Protein AF-A0A7R9B9V5-F1 (afdb_monomer)

Sequence (74 aa):
MFGQLCRFHIYRYKIQRHPEKEVFDVLKATNPDFHQKLVMVPGDISLPKLGLSPSDYEMLTQQVNIILHLAATV

Mean predicted aligned error: 9.04 Å

InterPro domains:
  IPR013120 Fatty acyl-CoA reductase-like, NAD-binding domain [PF07993] (18-74)

pLDDT: mean 72.28, std 18.97, range [28.08, 94.44]

Structure (mmCIF, N/CA/C/O backbone):
data_AF-A0A7R9B9V5-F1
#
_entry.id   AF-A0A7R9B9V5-F1
#
loop_
_atom_site.group_PDB
_atom_site.id
_atom_site.type_symbol
_atom_site.label_atom_id
_atom_site.label_alt_id
_atom_site.label_comp_id
_atom_site.label_asym_id
_atom_site.label_entity_id
_atom_site.label_seq_id
_atom_site.pdbx_PDB_ins_code
_atom_site.Cartn_x
_atom_site.Cartn_y
_atom_site.Cartn_z
_atom_site.occupancy
_atom_site.B_iso_or_equiv
_atom_site.auth_seq_id
_atom_site.auth_comp_id
_atom_site.auth_asym_id
_atom_site.auth_atom_id
_atom_site.pdbx_PDB_model_num
ATOM 1 N N . MET A 1 1 ? -13.377 10.110 -22.649 1.00 30.97 1 MET A N 1
ATOM 2 C CA . MET A 1 1 ? -12.143 9.303 -22.768 1.00 30.97 1 MET A CA 1
ATOM 3 C C . MET A 1 1 ? -11.836 8.793 -21.368 1.00 30.97 1 MET A C 1
ATOM 5 O O . MET A 1 1 ? -11.597 9.610 -20.491 1.00 30.97 1 MET A O 1
ATOM 9 N N . PHE A 1 2 ? -12.056 7.501 -21.114 1.00 30.31 2 PHE A N 1
ATOM 10 C CA . PHE A 1 2 ? -12.081 6.924 -19.766 1.00 30.31 2 PHE A CA 1
ATOM 11 C C . PHE A 1 2 ? -10.737 7.126 -19.054 1.00 30.31 2 PHE A C 1
ATOM 13 O O . PHE A 1 2 ? -9.710 6.625 -19.504 1.00 30.31 2 PHE A O 1
ATOM 20 N N . GLY A 1 3 ? -10.758 7.892 -17.961 1.00 29.69 3 GLY A N 1
ATOM 21 C CA . GLY A 1 3 ? -9.598 8.135 -17.115 1.00 29.69 3 GLY A CA 1
ATOM 22 C C . GLY A 1 3 ? -9.144 6.837 -16.460 1.00 29.69 3 GLY A C 1
ATOM 23 O O . GLY A 1 3 ? -9.844 6.278 -15.618 1.00 29.69 3 GLY A O 1
ATOM 24 N N . GLN A 1 4 ? -7.969 6.355 -16.856 1.00 35.38 4 GLN A N 1
ATOM 25 C CA . GLN A 1 4 ? -7.280 5.273 -16.168 1.00 35.38 4 GLN A CA 1
ATOM 26 C C . GLN A 1 4 ? -6.862 5.751 -14.787 1.00 35.38 4 GLN A C 1
ATOM 28 O O . GLN A 1 4 ? -5.916 6.525 -14.630 1.00 35.38 4 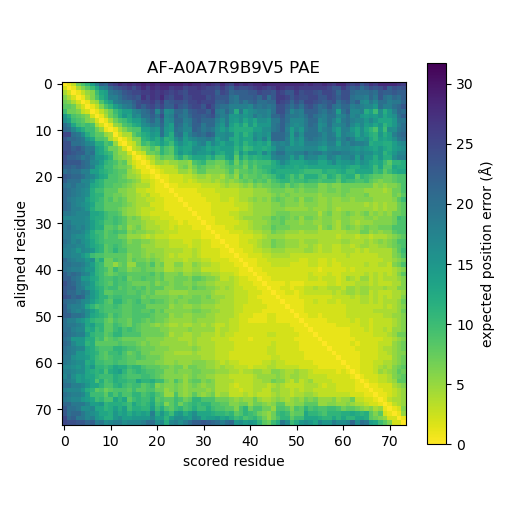GLN A O 1
ATOM 33 N N . LEU A 1 5 ? -7.545 5.235 -13.777 1.00 32.56 5 LEU A N 1
ATOM 34 C CA . LEU A 1 5 ? -7.112 5.379 -12.406 1.00 32.56 5 LEU A CA 1
ATOM 35 C C . LEU A 1 5 ? -7.205 4.029 -11.701 1.00 32.56 5 LEU A C 1
ATOM 37 O O . LEU A 1 5 ? -7.982 3.820 -10.778 1.00 32.56 5 LEU A O 1
ATOM 41 N N . CYS A 1 6 ? -6.369 3.094 -12.158 1.00 28.08 6 CYS A N 1
ATOM 42 C CA . CYS A 1 6 ? -6.010 1.927 -11.362 1.00 28.08 6 CYS A CA 1
ATOM 43 C C . CYS A 1 6 ? -5.161 2.414 -10.181 1.00 28.08 6 CYS A C 1
ATOM 45 O O . CYS A 1 6 ? -3.939 2.532 -10.269 1.00 28.08 6 CYS A O 1
ATOM 47 N N . ARG A 1 7 ? -5.832 2.770 -9.084 1.00 36.56 7 ARG A N 1
ATOM 48 C CA . ARG A 1 7 ? -5.216 3.040 -7.785 1.00 36.56 7 ARG A CA 1
ATOM 49 C C . ARG A 1 7 ? -4.861 1.693 -7.143 1.00 36.56 7 ARG A C 1
ATOM 51 O O . ARG A 1 7 ? -5.670 1.103 -6.434 1.00 36.56 7 ARG A O 1
ATOM 58 N N . PHE A 1 8 ? -3.665 1.188 -7.431 1.00 38.84 8 PHE A N 1
ATOM 59 C CA . PHE A 1 8 ? -3.126 -0.015 -6.793 1.00 38.84 8 PHE A CA 1
ATOM 60 C C . PHE A 1 8 ? -2.931 0.233 -5.293 1.00 38.84 8 PHE A C 1
ATOM 62 O O . PHE A 1 8 ? -2.304 1.217 -4.909 1.00 38.84 8 PHE A O 1
ATOM 69 N N . HIS A 1 9 ? -3.473 -0.647 -4.453 1.00 46.47 9 HIS A N 1
ATOM 70 C CA . HIS A 1 9 ? -3.391 -0.537 -3.000 1.00 46.47 9 HIS A CA 1
ATOM 71 C C . HIS A 1 9 ? -2.705 -1.763 -2.392 1.00 46.47 9 HIS A C 1
ATOM 73 O O . HIS A 1 9 ? -2.989 -2.896 -2.770 1.00 46.47 9 HIS A O 1
ATOM 79 N N . ILE A 1 10 ? -1.846 -1.474 -1.406 1.00 48.19 10 ILE A N 1
ATOM 80 C CA . ILE A 1 10 ? -1.071 -2.380 -0.541 1.00 48.19 10 ILE A CA 1
ATOM 81 C C . ILE A 1 10 ? 0.170 -3.006 -1.196 1.00 48.19 10 ILE A C 1
ATOM 83 O O . ILE A 1 10 ? 0.178 -4.182 -1.520 1.00 48.19 10 ILE A O 1
ATOM 87 N N . TYR A 1 11 ? 1.268 -2.243 -1.258 1.00 45.91 11 TYR A N 1
ATOM 88 C CA . TYR A 1 11 ? 2.642 -2.777 -1.288 1.00 45.91 11 TYR A CA 1
ATOM 89 C C . TYR A 1 11 ? 3.623 -1.752 -0.716 1.00 45.91 11 TYR A C 1
ATOM 91 O O . TYR A 1 11 ? 4.336 -1.074 -1.450 1.00 45.91 11 TYR A O 1
ATOM 99 N N . ARG A 1 12 ? 3.624 -1.563 0.609 1.00 46.50 12 ARG A N 1
ATOM 100 C CA . ARG A 1 12 ? 4.312 -0.403 1.192 1.00 46.50 12 ARG A CA 1
ATOM 101 C C . ARG A 1 12 ? 5.721 -0.666 1.725 1.00 46.50 12 ARG A C 1
ATOM 103 O O . ARG A 1 12 ? 6.614 0.123 1.453 1.00 46.50 12 ARG A O 1
ATOM 110 N N . TYR A 1 13 ? 5.980 -1.742 2.467 1.00 41.12 13 TYR A N 1
ATOM 111 C CA . TYR A 1 13 ? 7.205 -1.731 3.283 1.00 41.12 13 TYR A CA 1
ATOM 112 C C . TYR A 1 13 ? 8.512 -2.043 2.524 1.00 41.12 13 TYR A C 1
ATOM 114 O O . TYR A 1 13 ? 9.571 -1.555 2.911 1.00 41.12 13 TYR A O 1
ATOM 122 N N . LYS A 1 14 ? 8.474 -2.824 1.432 1.00 46.38 14 LYS A N 1
ATOM 123 C CA . LYS A 1 14 ? 9.705 -3.233 0.719 1.00 46.38 14 LYS A CA 1
ATOM 124 C C . LYS A 1 14 ? 10.124 -2.319 -0.440 1.00 46.38 14 LYS A C 1
ATOM 126 O O . LYS A 1 14 ? 11.322 -2.229 -0.686 1.00 46.38 14 LYS A O 1
ATOM 131 N N . ILE A 1 15 ? 9.191 -1.648 -1.125 1.00 54.97 15 ILE A N 1
ATOM 132 C CA . ILE A 1 15 ? 9.497 -0.905 -2.366 1.00 54.97 15 ILE A CA 1
ATOM 133 C C . ILE A 1 15 ? 10.376 0.318 -2.088 1.00 54.97 15 ILE A C 1
ATOM 135 O O . ILE A 1 15 ? 11.405 0.494 -2.723 1.00 54.97 15 ILE A O 1
ATOM 139 N N . GLN A 1 16 ? 10.010 1.147 -1.108 1.00 52.16 16 GLN A N 1
ATOM 140 C CA . GLN A 1 16 ? 10.728 2.399 -0.841 1.00 52.16 16 GLN A CA 1
ATOM 141 C C . GLN A 1 16 ? 12.061 2.218 -0.119 1.00 52.16 16 GLN A C 1
ATOM 143 O O . GLN A 1 16 ? 12.921 3.086 -0.207 1.00 52.16 16 GLN A O 1
ATOM 148 N N . ARG A 1 17 ? 12.240 1.102 0.596 1.00 59.50 17 ARG A N 1
ATOM 149 C CA . ARG A 1 17 ? 13.511 0.821 1.266 1.00 59.50 17 ARG A CA 1
ATOM 150 C C . ARG A 1 17 ? 14.606 0.491 0.254 1.00 59.50 17 ARG A C 1
ATOM 152 O O . ARG A 1 17 ? 15.765 0.744 0.547 1.00 59.50 17 ARG A O 1
ATOM 159 N N . HIS A 1 18 ? 14.210 -0.070 -0.895 1.00 65.25 18 HIS A N 1
ATOM 160 C CA . HIS A 1 18 ? 15.118 -0.522 -1.939 1.00 65.25 18 HIS A CA 1
ATOM 161 C C . HIS A 1 18 ? 14.478 -0.461 -3.347 1.00 65.25 18 HIS A C 1
ATOM 163 O O . HIS A 1 18 ? 14.190 -1.512 -3.938 1.00 65.25 18 HIS A O 1
ATOM 169 N N . PRO A 1 19 ? 14.202 0.736 -3.898 1.00 64.81 19 PRO A N 1
ATOM 170 C CA . PRO A 1 19 ? 13.662 0.884 -5.256 1.00 64.81 19 PRO A CA 1
ATOM 171 C C . PRO A 1 19 ? 14.613 0.346 -6.340 1.00 64.81 19 PRO A C 1
ATOM 173 O O . PRO A 1 19 ? 14.194 0.042 -7.457 1.00 64.81 19 PRO A O 1
ATOM 176 N N . GLU A 1 20 ? 15.892 0.182 -6.006 1.00 72.38 20 GLU A N 1
ATOM 177 C CA . GLU A 1 20 ? 16.921 -0.425 -6.842 1.00 72.38 20 GLU A CA 1
ATOM 178 C C . GLU A 1 20 ? 16.718 -1.925 -7.079 1.00 72.38 20 GLU A C 1
ATOM 18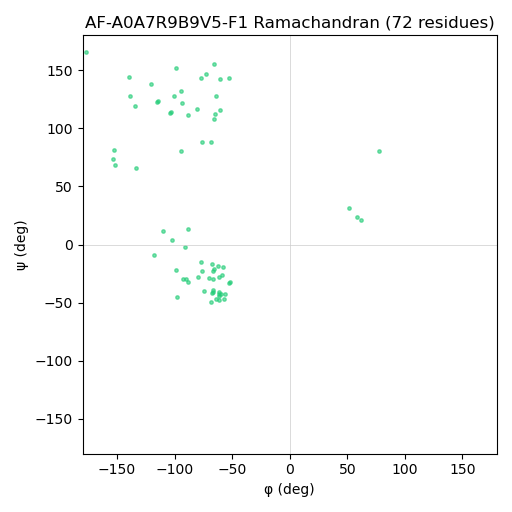0 O O . GLU A 1 20 ? 17.293 -2.448 -8.029 1.00 72.38 20 GLU A O 1
ATOM 185 N N . LYS A 1 21 ? 15.893 -2.623 -6.283 1.00 78.50 21 LYS A N 1
ATOM 186 C CA . LYS A 1 21 ? 15.742 -4.078 -6.429 1.00 78.50 21 LYS A CA 1
ATOM 187 C C . LYS A 1 21 ? 15.213 -4.478 -7.801 1.00 78.50 21 LY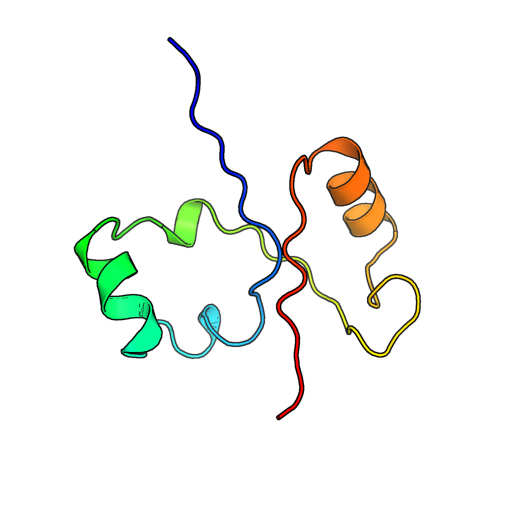S A C 1
ATOM 189 O O . LYS A 1 21 ? 14.281 -3.871 -8.329 1.00 78.50 21 LYS A O 1
ATOM 194 N N . GLU A 1 22 ? 15.755 -5.588 -8.290 1.00 85.06 22 GLU A N 1
ATOM 195 C CA . GLU A 1 22 ? 15.448 -6.179 -9.597 1.00 85.06 22 GLU A CA 1
ATOM 196 C C . GLU A 1 22 ? 13.965 -6.541 -9.759 1.00 85.06 22 GLU A C 1
ATOM 198 O O . GLU A 1 22 ? 13.406 -6.488 -10.850 1.00 85.06 22 GLU A O 1
ATOM 203 N N . VAL A 1 23 ? 13.268 -6.813 -8.649 1.00 81.38 23 VAL A N 1
ATOM 204 C CA . VAL A 1 23 ? 11.817 -7.075 -8.645 1.00 81.38 23 VAL A CA 1
ATOM 205 C C . VAL A 1 23 ? 10.993 -5.918 -9.238 1.00 81.38 23 VAL A C 1
ATOM 207 O O . VAL A 1 23 ? 9.850 -6.124 -9.642 1.00 81.38 23 VAL A O 1
ATOM 210 N N . PHE A 1 24 ? 11.560 -4.709 -9.323 1.00 85.19 24 PHE A N 1
ATOM 211 C CA . PHE A 1 24 ? 10.922 -3.545 -9.940 1.00 85.19 24 PHE A CA 1
ATOM 212 C C . PHE A 1 24 ? 11.445 -3.225 -11.345 1.00 85.19 24 PHE A C 1
ATOM 214 O O . PHE A 1 24 ? 11.013 -2.226 -11.911 1.00 85.19 24 PHE A O 1
ATOM 221 N N . ASP A 1 25 ? 12.342 -4.016 -11.938 1.00 89.12 25 ASP A N 1
ATOM 222 C CA . ASP A 1 25 ? 12.979 -3.688 -13.226 1.00 89.12 25 ASP A CA 1
ATOM 223 C C . ASP A 1 25 ? 11.975 -3.514 -14.359 1.00 89.12 25 ASP A C 1
ATOM 225 O O . ASP A 1 25 ? 12.046 -2.537 -15.104 1.00 89.12 25 ASP A O 1
ATOM 229 N N . VAL A 1 26 ? 10.973 -4.391 -14.434 1.00 89.62 26 VAL A N 1
ATOM 230 C CA . VAL A 1 26 ? 9.897 -4.271 -15.426 1.00 89.62 26 VAL A CA 1
ATOM 231 C C . VAL A 1 26 ? 9.124 -2.965 -15.232 1.00 89.62 26 VAL A C 1
ATOM 233 O O . VAL A 1 26 ? 8.838 -2.273 -16.206 1.00 89.62 26 VAL A O 1
ATOM 236 N N . LEU A 1 27 ? 8.821 -2.580 -13.989 1.00 85.88 27 LEU A N 1
ATOM 237 C CA . LEU A 1 27 ? 8.126 -1.321 -13.699 1.00 85.88 27 LEU A CA 1
ATOM 238 C C . LEU A 1 27 ? 9.002 -0.107 -14.024 1.00 85.88 27 LEU A C 1
ATOM 240 O O . LEU A 1 27 ? 8.513 0.827 -14.650 1.00 85.88 27 LEU A O 1
ATOM 244 N N . LYS A 1 28 ? 10.295 -0.145 -13.683 1.00 86.75 28 LYS A N 1
ATOM 245 C CA . LYS A 1 28 ? 11.266 0.910 -14.013 1.00 86.75 28 LYS A CA 1
ATOM 246 C C . LYS A 1 28 ? 11.411 1.091 -15.527 1.00 86.75 28 LYS A C 1
ATOM 248 O O . LYS A 1 28 ? 11.474 2.224 -15.987 1.00 86.75 28 LYS A O 1
ATOM 253 N N . ALA A 1 29 ? 11.429 -0.001 -16.292 1.00 92.56 29 ALA A N 1
ATOM 254 C CA . ALA A 1 29 ? 11.554 0.036 -17.748 1.00 92.56 29 ALA A CA 1
ATOM 255 C C . ALA A 1 29 ? 10.264 0.481 -18.455 1.00 92.56 29 ALA A C 1
ATOM 257 O O . ALA A 1 29 ? 10.321 1.214 -19.438 1.00 92.56 29 ALA A O 1
ATOM 258 N N . THR A 1 30 ? 9.100 0.034 -17.977 1.00 94.44 30 THR A N 1
ATOM 259 C CA . THR A 1 30 ? 7.812 0.282 -18.653 1.00 94.44 30 THR A CA 1
ATOM 260 C C . THR A 1 30 ? 7.127 1.570 -18.207 1.00 94.44 30 THR A C 1
ATOM 262 O O . THR A 1 30 ? 6.399 2.175 -18.990 1.00 94.44 30 THR A O 1
ATOM 265 N N . ASN A 1 31 ? 7.341 2.002 -16.964 1.00 88.19 31 ASN A N 1
ATOM 266 C CA . ASN A 1 31 ? 6.760 3.219 -16.409 1.00 88.19 31 ASN A CA 1
ATOM 267 C C . ASN A 1 31 ? 7.660 3.799 -15.298 1.00 88.19 31 ASN A C 1
ATOM 269 O O . ASN A 1 31 ? 7.369 3.590 -14.121 1.00 88.19 31 ASN A O 1
ATOM 273 N N . PRO A 1 32 ? 8.721 4.552 -15.637 1.00 87.12 32 PRO A N 1
ATOM 274 C CA . PRO A 1 32 ? 9.676 5.093 -14.661 1.00 87.12 32 PRO A CA 1
ATOM 275 C C . PRO A 1 32 ? 9.029 5.893 -13.511 1.00 87.12 32 PRO A C 1
ATOM 277 O O . PRO A 1 32 ? 9.463 5.815 -12.359 1.00 87.12 32 PRO A O 1
ATOM 280 N N . ASP A 1 33 ? 7.925 6.590 -13.794 1.00 84.38 33 ASP A N 1
ATOM 281 C CA . ASP A 1 33 ? 7.194 7.427 -12.835 1.00 84.38 33 ASP A CA 1
ATOM 282 C C . ASP A 1 33 ? 6.114 6.673 -12.041 1.00 84.38 33 ASP A C 1
ATOM 284 O O . ASP A 1 33 ? 5.276 7.285 -11.373 1.00 84.38 33 ASP A O 1
ATOM 288 N N . PHE A 1 34 ? 6.106 5.333 -12.068 1.00 82.81 34 PHE A N 1
ATOM 289 C CA . PHE A 1 34 ? 5.097 4.517 -11.373 1.00 82.81 34 PHE A CA 1
ATOM 290 C C . PHE A 1 34 ? 4.941 4.873 -9.889 1.00 82.81 34 PHE A C 1
ATOM 292 O O . PHE A 1 34 ? 3.838 4.804 -9.345 1.00 82.81 34 PHE A O 1
ATOM 299 N N . HIS A 1 35 ? 6.033 5.296 -9.252 1.00 76.81 35 HIS A N 1
ATOM 300 C CA . HIS A 1 35 ? 6.082 5.685 -7.851 1.00 76.81 35 HIS A CA 1
ATOM 301 C C . HIS A 1 35 ? 5.177 6.884 -7.521 1.00 76.81 35 HIS A C 1
ATOM 303 O O . HIS A 1 35 ? 4.662 6.954 -6.409 1.00 76.81 35 HIS A O 1
ATOM 309 N N . GLN A 1 36 ? 4.906 7.781 -8.476 1.00 81.00 36 GLN A N 1
ATOM 310 C CA . GLN A 1 36 ? 4.020 8.937 -8.271 1.00 81.00 36 GLN A CA 1
ATOM 311 C C . GLN A 1 36 ? 2.558 8.531 -8.044 1.00 81.00 36 GLN A C 1
ATOM 313 O O . GLN A 1 36 ? 1.779 9.280 -7.459 1.00 81.00 36 GLN A O 1
ATOM 318 N N . LYS A 1 37 ? 2.171 7.335 -8.502 1.00 80.19 37 LYS A N 1
ATOM 319 C CA . LYS A 1 37 ? 0.818 6.788 -8.321 1.00 80.19 37 LYS A CA 1
ATOM 320 C C . LYS A 1 37 ? 0.684 5.951 -7.048 1.00 80.19 37 LYS A C 1
ATOM 322 O O . LYS A 1 37 ? -0.407 5.459 -6.764 1.00 80.19 37 LYS A O 1
ATOM 327 N N . LEU A 1 38 ? 1.770 5.768 -6.29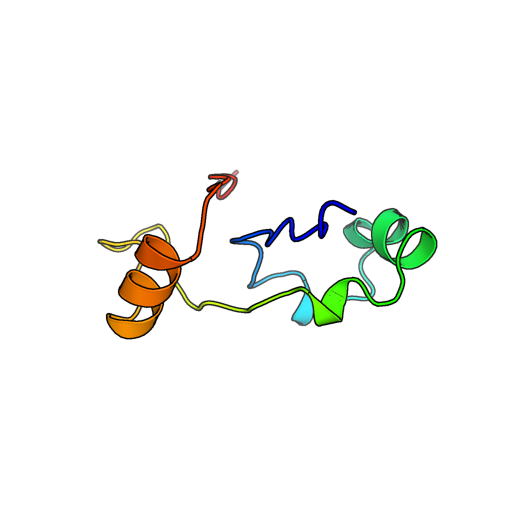5 1.00 77.50 38 LEU A N 1
ATOM 328 C CA . LEU A 1 38 ? 1.769 4.971 -5.077 1.00 77.50 38 LEU A CA 1
ATOM 329 C C . LEU A 1 38 ? 1.387 5.844 -3.886 1.00 77.50 38 LEU A C 1
ATOM 331 O O . LEU A 1 38 ? 2.157 6.695 -3.445 1.00 77.50 38 LEU A O 1
ATOM 335 N N . VAL A 1 39 ? 0.208 5.576 -3.328 1.00 78.69 39 VAL A N 1
ATOM 336 C CA . VAL A 1 39 ? -0.155 6.080 -2.006 1.00 78.69 39 VAL A CA 1
ATOM 337 C C . VAL A 1 39 ? 0.179 5.023 -0.977 1.00 78.69 39 VAL A C 1
ATOM 339 O O . VAL A 1 39 ? -0.089 3.828 -1.092 1.00 78.69 39 VAL A O 1
ATOM 342 N N . MET A 1 40 ? 0.835 5.516 0.043 1.00 76.56 40 MET A N 1
ATOM 343 C CA . MET A 1 40 ? 1.497 4.755 1.052 1.00 76.56 40 MET A CA 1
ATOM 344 C C . MET A 1 40 ? 0.595 4.803 2.291 1.00 76.56 40 MET A C 1
ATOM 346 O O . MET A 1 40 ? 0.450 5.858 2.898 1.00 76.56 40 MET A O 1
ATOM 350 N N . VAL A 1 41 ? 0.033 3.657 2.696 1.00 81.25 41 VAL A N 1
ATOM 351 C CA . VAL A 1 41 ? -0.767 3.487 3.925 1.00 81.25 41 VAL A CA 1
ATOM 352 C C . VAL A 1 41 ? -0.059 2.539 4.916 1.00 81.25 41 VAL A C 1
ATOM 354 O O . VAL A 1 41 ? 0.328 1.441 4.507 1.00 81.25 41 VAL A O 1
ATOM 357 N N . PRO A 1 42 ? 0.235 2.963 6.161 1.00 79.25 42 PRO A N 1
ATOM 358 C CA . PRO A 1 42 ? 0.881 2.110 7.158 1.00 79.25 42 PRO A CA 1
ATOM 359 C C . PRO A 1 42 ? -0.130 1.119 7.759 1.00 79.25 42 PRO A C 1
ATOM 361 O O . PRO A 1 42 ? -1.287 1.468 7.959 1.00 79.25 42 PRO A O 1
ATOM 364 N N . GLY A 1 43 ? 0.306 -0.107 8.052 1.00 79.31 43 GLY A N 1
ATOM 365 C CA . GLY A 1 43 ? -0.553 -1.138 8.634 1.00 79.31 43 GLY A CA 1
ATOM 366 C C . GLY A 1 43 ? 0.198 -2.433 8.934 1.00 79.31 43 GLY A C 1
ATOM 367 O O . GLY A 1 43 ? 1.317 -2.639 8.457 1.00 79.31 43 GLY A O 1
ATOM 368 N N . ASP A 1 44 ? -0.437 -3.296 9.717 1.00 78.38 44 ASP A N 1
ATOM 369 C CA . ASP A 1 44 ? 0.038 -4.617 10.115 1.00 78.38 44 ASP A CA 1
ATOM 370 C C . ASP A 1 44 ? -1.100 -5.632 9.953 1.00 78.38 44 ASP A C 1
ATOM 372 O O . ASP A 1 44 ? -2.154 -5.522 10.580 1.00 78.38 44 ASP A O 1
ATOM 376 N N . ILE A 1 45 ? -0.877 -6.634 9.104 1.00 79.19 45 ILE A N 1
ATOM 377 C CA . ILE A 1 45 ? -1.873 -7.665 8.790 1.00 79.19 45 ILE A CA 1
ATOM 378 C C . ILE A 1 45 ? -2.217 -8.555 9.990 1.00 79.19 45 ILE A C 1
ATOM 380 O O . ILE A 1 45 ? -3.266 -9.192 9.979 1.00 79.19 45 ILE A O 1
ATOM 384 N N . SER A 1 46 ? -1.348 -8.616 11.002 1.00 80.25 46 SER A N 1
ATOM 385 C CA . SER A 1 46 ? -1.578 -9.3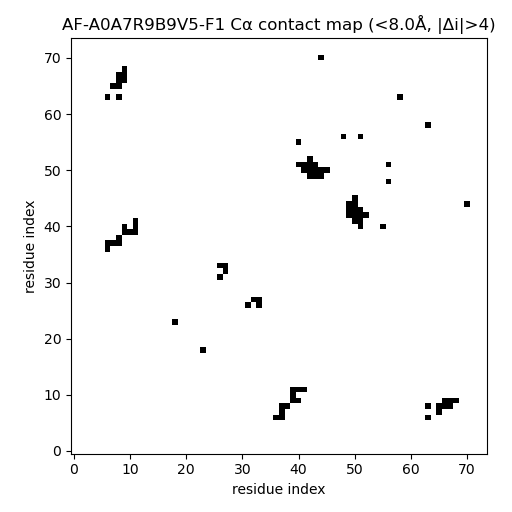92 12.224 1.00 80.25 46 SER A CA 1
ATOM 386 C C . SER A 1 46 ? -2.550 -8.705 13.187 1.00 80.25 46 SER A C 1
ATOM 388 O O . SER A 1 46 ? -3.067 -9.344 14.103 1.00 80.25 46 SER A O 1
ATOM 390 N N . LEU A 1 47 ? -2.826 -7.413 12.977 1.00 80.12 47 LEU A N 1
ATOM 391 C CA . LEU A 1 47 ? -3.689 -6.614 13.836 1.00 80.12 47 LEU A CA 1
ATOM 392 C C . LEU A 1 47 ? -5.115 -6.497 13.274 1.00 80.12 47 LEU A C 1
ATOM 394 O O . LEU A 1 47 ? -5.323 -6.494 12.054 1.00 80.12 47 LEU A O 1
ATOM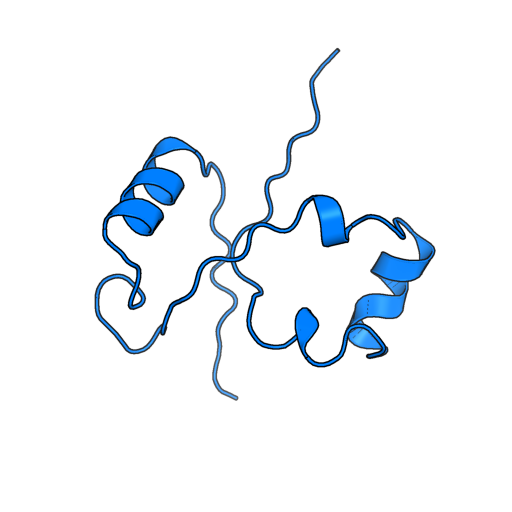 398 N N . PRO A 1 48 ? -6.126 -6.317 14.147 1.00 84.94 48 PRO A N 1
ATOM 399 C CA . PRO A 1 48 ? -7.480 -5.994 13.717 1.00 84.94 48 PRO A CA 1
ATOM 400 C C . PRO A 1 48 ? -7.500 -4.785 12.779 1.00 84.94 48 PRO A C 1
ATOM 402 O O . PRO A 1 48 ? -6.741 -3.831 12.955 1.00 84.94 48 PRO A O 1
ATOM 405 N N . LYS A 1 49 ? -8.384 -4.823 11.775 1.00 84.50 49 LYS A N 1
ATOM 406 C CA . LYS A 1 49 ? -8.484 -3.788 10.729 1.00 84.50 49 LYS A CA 1
ATOM 407 C C . LYS A 1 49 ? -7.139 -3.482 10.050 1.00 84.50 49 LYS A C 1
ATOM 409 O O . LYS A 1 49 ? -6.910 -2.350 9.633 1.00 84.50 49 LYS A O 1
ATOM 414 N N . LEU A 1 50 ? -6.261 -4.483 9.938 1.00 83.69 50 LEU A N 1
ATOM 415 C CA . LEU A 1 50 ? -4.935 -4.370 9.324 1.00 83.69 50 LEU A CA 1
ATOM 416 C C . LEU A 1 50 ? -4.036 -3.317 10.001 1.00 83.69 50 LEU A C 1
ATOM 418 O O . LEU A 1 50 ? -3.149 -2.764 9.354 1.00 83.69 50 LEU A O 1
ATOM 422 N N . GLY A 1 51 ? -4.292 -2.977 11.270 1.00 84.31 51 GLY A N 1
ATOM 423 C CA . GLY A 1 51 ? -3.547 -1.936 11.988 1.00 84.31 51 GLY A CA 1
ATOM 424 C C . GLY A 1 51 ? -3.670 -0.536 11.372 1.00 84.31 51 GLY A C 1
ATOM 425 O O . GLY A 1 51 ? -2.802 0.305 11.596 1.00 84.31 51 GLY A O 1
ATOM 426 N N . LEU A 1 52 ? -4.710 -0.294 10.568 1.00 87.44 52 LEU A N 1
ATOM 427 C CA . LEU A 1 52 ? -4.936 0.978 9.886 1.00 87.44 52 LEU A CA 1
ATOM 428 C C . LEU A 1 52 ? -5.388 2.065 10.862 1.00 87.44 52 LEU A C 1
ATOM 430 O O . LEU A 1 52 ? -6.148 1.806 11.800 1.00 87.44 52 LEU A O 1
ATOM 434 N N . SER A 1 53 ? -4.985 3.307 10.587 1.00 89.44 53 SER A N 1
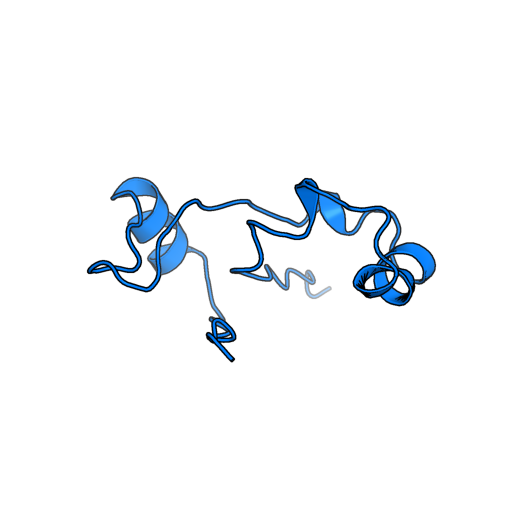ATOM 435 C CA . SER A 1 53 ? -5.581 4.462 11.255 1.00 89.44 53 SER A CA 1
ATOM 436 C C . SER A 1 53 ? -7.059 4.616 10.850 1.00 89.44 53 SER A C 1
ATOM 438 O O . SER A 1 53 ? -7.445 4.178 9.761 1.00 89.44 53 SER A O 1
ATOM 440 N N . PRO A 1 54 ? -7.906 5.258 11.677 1.00 93.75 54 PRO A N 1
ATOM 441 C CA 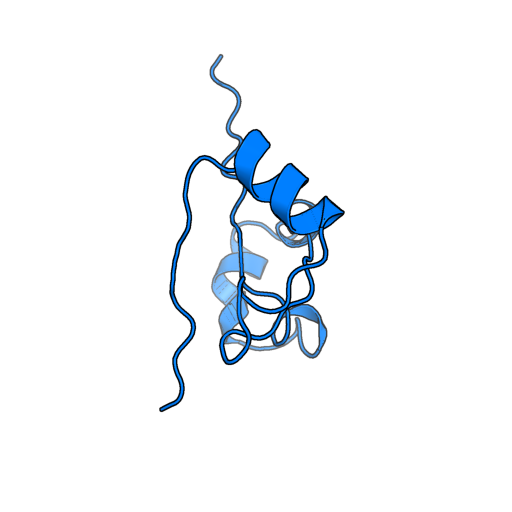. PRO A 1 54 ? -9.300 5.511 11.311 1.00 93.75 54 PRO A CA 1
ATOM 442 C C . PRO A 1 54 ? -9.448 6.278 9.988 1.00 93.75 54 PRO A C 1
ATOM 444 O O . PRO A 1 54 ? -10.253 5.889 9.148 1.00 93.75 54 PRO A O 1
ATOM 447 N N . SER A 1 55 ? -8.618 7.300 9.760 1.00 92.31 55 SER A N 1
ATOM 448 C CA . SER A 1 55 ? -8.636 8.094 8.525 1.00 92.31 55 SER A CA 1
ATOM 449 C C . SER A 1 55 ? -8.212 7.292 7.297 1.00 92.31 55 SER A C 1
ATOM 451 O O . SER A 1 55 ? -8.811 7.435 6.234 1.00 92.31 55 SER A O 1
ATOM 453 N N . ASP A 1 56 ? -7.208 6.420 7.432 1.00 88.50 56 ASP A N 1
ATOM 454 C CA . ASP A 1 56 ? -6.795 5.547 6.331 1.00 88.50 56 ASP A CA 1
ATOM 455 C C . ASP A 1 56 ? -7.892 4.530 6.012 1.00 88.50 56 ASP A C 1
ATOM 457 O O . ASP A 1 56 ? -8.186 4.271 4.849 1.00 88.50 56 ASP A O 1
ATOM 461 N N . TYR A 1 57 ? -8.535 3.978 7.041 1.00 89.31 57 TYR A N 1
ATOM 462 C CA . TYR A 1 57 ? -9.650 3.053 6.878 1.00 89.31 57 TYR A CA 1
ATOM 463 C C . TYR A 1 57 ? -10.834 3.710 6.145 1.00 89.31 57 TYR A C 1
ATOM 465 O O . TYR A 1 57 ? -11.393 3.126 5.214 1.00 89.31 57 TYR A O 1
ATOM 473 N N . GLU A 1 58 ? -11.191 4.943 6.504 1.00 92.94 58 GLU A N 1
ATOM 474 C CA . GLU A 1 58 ? -12.227 5.723 5.814 1.00 92.94 58 GLU A CA 1
ATOM 475 C C . GLU A 1 58 ? -11.844 6.042 4.364 1.00 92.94 58 GLU A C 1
ATOM 477 O O . GLU A 1 58 ? -12.628 5.788 3.449 1.00 92.94 58 GLU A O 1
ATOM 482 N N . MET A 1 59 ? -10.619 6.516 4.124 1.00 89.31 59 MET A N 1
ATOM 483 C CA . MET A 1 59 ? -10.122 6.780 2.771 1.00 89.31 59 MET A CA 1
ATOM 484 C C . MET A 1 59 ? -10.192 5.518 1.900 1.00 89.31 59 MET A C 1
ATOM 486 O O . MET A 1 59 ? -10.698 5.562 0.776 1.00 89.31 59 MET A O 1
ATOM 490 N N . LEU A 1 60 ? -9.726 4.378 2.420 1.00 86.69 60 LEU A N 1
ATOM 491 C CA . LEU A 1 60 ? -9.743 3.107 1.699 1.00 86.69 60 LEU A CA 1
ATOM 492 C C . LEU A 1 60 ? -11.172 2.677 1.364 1.00 86.69 60 LEU A C 1
ATOM 494 O O . LEU A 1 60 ? -11.460 2.338 0.221 1.00 86.69 60 LEU A O 1
ATOM 498 N N . THR A 1 61 ? -12.079 2.722 2.337 1.00 86.81 61 THR A N 1
ATOM 499 C CA . THR A 1 61 ? -13.471 2.285 2.139 1.00 86.81 61 THR A CA 1
ATOM 500 C C . THR A 1 61 ? -14.252 3.171 1.170 1.00 86.81 61 THR A C 1
ATOM 502 O O . THR A 1 61 ? -15.136 2.672 0.478 1.00 86.81 61 THR A O 1
ATOM 505 N N . GLN A 1 62 ? -13.921 4.460 1.074 1.00 90.19 62 GLN A N 1
ATOM 506 C CA . GLN A 1 62 ? -14.608 5.397 0.180 1.00 90.19 62 GLN A CA 1
ATOM 507 C C . GLN A 1 62 ? -14.016 5.449 -1.232 1.00 90.19 62 GLN A C 1
ATOM 509 O O . GLN A 1 62 ? -14.737 5.732 -2.189 1.00 90.19 62 GLN A O 1
ATOM 514 N N . GLN A 1 63 ? -12.704 5.240 -1.372 1.00 86.00 63 GLN A N 1
ATOM 515 C CA . GLN A 1 63 ? -11.978 5.580 -2.602 1.00 86.00 63 GLN A CA 1
ATOM 516 C C . GLN A 1 63 ? -11.341 4.380 -3.311 1.00 86.00 63 GLN A C 1
ATOM 518 O O . GLN A 1 63 ? -10.850 4.539 -4.432 1.00 86.00 63 GLN A O 1
ATOM 523 N N . VAL A 1 64 ? -11.323 3.194 -2.692 1.00 82.00 64 VAL A N 1
ATOM 524 C CA . VAL A 1 64 ? -10.728 1.985 -3.280 1.00 82.00 64 VAL A CA 1
ATOM 525 C C . VAL A 1 64 ? -11.800 1.079 -3.861 1.00 82.00 64 VAL A C 1
ATOM 527 O O . VAL A 1 64 ? -12.744 0.683 -3.189 1.00 82.00 64 VAL A O 1
ATOM 530 N N . ASN A 1 65 ? -11.611 0.695 -5.123 1.00 82.44 65 ASN A N 1
ATOM 531 C CA . ASN A 1 65 ? -12.518 -0.209 -5.829 1.00 82.44 65 ASN A CA 1
ATOM 532 C C . ASN A 1 65 ? -12.025 -1.663 -5.857 1.00 82.44 65 ASN A C 1
ATOM 534 O O . ASN A 1 65 ? -12.818 -2.570 -6.083 1.00 82.44 65 ASN A O 1
ATOM 538 N N . ILE A 1 66 ? -10.719 -1.890 -5.676 1.00 82.00 66 ILE A N 1
ATOM 539 C CA . ILE A 1 66 ? -10.086 -3.209 -5.789 1.00 82.00 66 ILE A CA 1
ATOM 540 C C . ILE A 1 66 ? -9.060 -3.365 -4.668 1.00 82.00 66 ILE A C 1
ATOM 542 O O . ILE A 1 66 ? -8.167 -2.531 -4.519 1.00 82.00 66 ILE A O 1
ATOM 546 N N . ILE A 1 67 ? -9.166 -4.461 -3.915 1.00 79.12 67 ILE A N 1
ATOM 547 C CA . ILE A 1 67 ? -8.222 -4.844 -2.862 1.00 79.12 67 ILE A CA 1
ATOM 548 C C . ILE A 1 67 ? -7.534 -6.140 -3.293 1.00 79.12 67 ILE A C 1
ATOM 550 O O . ILE A 1 67 ? -8.201 -7.141 -3.547 1.00 79.12 67 ILE A O 1
ATOM 554 N N . LEU A 1 68 ? -6.201 -6.127 -3.360 1.00 76.81 68 LEU A N 1
ATOM 555 C CA . LEU A 1 68 ? -5.394 -7.322 -3.602 1.00 76.81 68 LEU A CA 1
ATOM 556 C C . LEU A 1 68 ? -4.757 -7.766 -2.282 1.00 76.81 68 LEU A C 1
ATOM 558 O O . LEU A 1 68 ? -3.914 -7.065 -1.724 1.00 76.81 68 LEU A O 1
ATOM 562 N N . HIS A 1 69 ? -5.157 -8.926 -1.765 1.00 70.44 69 HIS A N 1
ATOM 563 C CA . HIS A 1 69 ? -4.649 -9.435 -0.493 1.00 70.44 69 HIS A CA 1
ATOM 564 C C . HIS A 1 69 ? -3.471 -10.388 -0.720 1.00 70.44 69 HIS A C 1
ATOM 566 O O . HIS A 1 69 ? -3.626 -11.603 -0.767 1.00 70.44 69 HIS A O 1
ATOM 572 N N . LEU A 1 7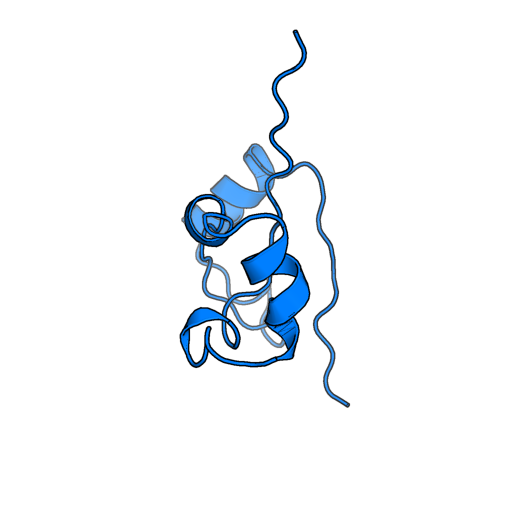0 ? -2.288 -9.809 -0.932 1.00 72.44 70 LEU A N 1
ATOM 573 C CA . LEU A 1 70 ? -1.084 -10.537 -1.363 1.00 72.44 70 LEU A CA 1
ATOM 574 C C . LEU A 1 70 ? -0.015 -10.625 -0.261 1.00 72.44 70 LEU A C 1
ATOM 576 O O . LEU A 1 70 ? 1.130 -10.991 -0.518 1.00 72.44 70 LEU A O 1
ATOM 580 N N . ALA A 1 71 ? -0.384 -10.271 0.972 1.00 69.38 71 ALA A N 1
ATOM 581 C CA . ALA A 1 71 ? 0.501 -10.355 2.120 1.00 69.38 71 ALA A CA 1
ATOM 582 C C . ALA A 1 71 ? 0.541 -11.798 2.643 1.00 69.38 71 ALA A C 1
ATOM 584 O O . ALA A 1 71 ? -0.474 -12.328 3.086 1.00 69.38 71 ALA A O 1
ATOM 585 N N . ALA A 1 72 ? 1.718 -12.418 2.589 1.00 67.56 72 ALA A N 1
ATOM 586 C CA . ALA A 1 72 ? 1.962 -13.764 3.089 1.00 67.56 72 ALA A CA 1
ATOM 587 C C . ALA A 1 72 ? 3.322 -13.827 3.797 1.00 67.56 72 ALA A C 1
ATOM 589 O O . ALA A 1 72 ? 4.287 -13.186 3.370 1.00 67.56 72 ALA A O 1
ATOM 590 N N . THR A 1 73 ? 3.392 -14.613 4.867 1.00 58.88 73 THR A N 1
ATOM 591 C CA . THR A 1 73 ? 4.643 -15.111 5.450 1.00 58.88 73 THR A CA 1
ATOM 592 C C . THR A 1 73 ? 4.923 -16.481 4.839 1.00 58.88 73 THR A C 1
ATOM 594 O O . THR A 1 73 ? 4.058 -17.353 4.922 1.00 58.88 73 THR A O 1
ATOM 597 N N . VAL A 1 74 ? 6.082 -16.644 4.195 1.00 52.16 74 VAL A N 1
ATOM 598 C CA . VAL A 1 74 ? 6.579 -17.945 3.707 1.00 52.16 74 VAL A CA 1
ATOM 599 C C . VAL A 1 74 ? 7.439 -18.627 4.755 1.00 52.16 74 VAL A C 1
ATOM 601 O O . VAL A 1 74 ? 8.108 -17.886 5.514 1.00 52.16 74 VAL A O 1
#

Organism: Timema shepardi (NCBI:txid629360)

Secondary structure (DSSP, 8-state):
------------TTTTT-TTSGGGHHHHHH-GGGGGG-------TTSGGGG--HHHHHHHHHH-S---------

Radius of gyration: 13.9 Å; Cα contacts (8 Å, |Δi|>4): 43; chains: 1; bounding box: 32×27×37 Å

Solvent-accessible surface area (backbone atoms only — not comparable to full-atom values): 5073 Å² total; per-residue (Å²): 131,88,80,87,73,86,66,68,51,82,78,55,81,65,48,77,78,45,69,81,44,72,93,40,46,67,49,51,74,76,39,71,67,55,68,80,65,58,71,78,72,73,63,38,84,92,37,76,82,36,48,44,51,72,68,55,48,50,50,47,72,75,72,55,92,64,83,62,92,80,86,77,88,133

Foldseek 3Di:
DDDDQPLDDDDADPCVVCVVDPVCVVVCVPPVCVVVSDDHFDADCVDPVRRGDPVVSVCCVVPPDDDDPPDDDD